Protein AF-G3IHF4-F1 (afdb_monomer)

InterPro domains:
  IPR020829 Glyceraldehyde 3-phosphate dehydrogenase, catalytic domain [PF02800] (1-61)
  IPR020831 Glyceraldehyde/Erythrose phosphate dehydrogenase family [PTHR10836] (1-51)

Secondary structure (DSSP, 8-state):
-----S-SS----------SS---HHHHHHHHHHHHHTTTBTTB----S---GGGGTT------HHHHHHH--

Structure (mmCIF, N/CA/C/O backbone):
data_AF-G3IHF4-F1
#
_entry.id   AF-G3IHF4-F1
#
loop_
_atom_site.group_PDB
_atom_site.id
_atom_site.type_symbol
_atom_site.label_atom_id
_atom_site.label_alt_id
_atom_site.label_comp_id
_atom_site.label_asym_id
_atom_site.label_entity_id
_atom_site.label_seq_id
_atom_site.pdbx_PDB_ins_code
_atom_site.Cartn_x
_atom_site.Cartn_y
_atom_site.Cartn_z
_atom_site.occupancy
_atom_site.B_iso_or_equiv
_atom_site.auth_seq_id
_atom_site.auth_comp_id
_atom_site.auth_asym_id
_atom_site.auth_atom_id
_atom_site.pdbx_PDB_model_num
ATOM 1 N N . MET A 1 1 ? -9.618 -3.807 -13.691 1.00 86.94 1 MET A N 1
ATOM 2 C CA . MET A 1 1 ? -9.134 -3.293 -14.993 1.00 86.94 1 MET A CA 1
ATOM 3 C C . MET A 1 1 ? -7.632 -3.089 -14.886 1.00 86.94 1 MET A C 1
ATOM 5 O O . MET A 1 1 ? -7.177 -2.814 -13.785 1.00 86.94 1 MET A O 1
ATOM 9 N N . ALA A 1 2 ? -6.883 -3.248 -15.976 1.00 90.81 2 ALA A N 1
ATOM 10 C CA . ALA A 1 2 ? -5.449 -2.974 -16.023 1.00 90.81 2 ALA A CA 1
ATOM 11 C C . ALA A 1 2 ? -5.138 -2.176 -17.293 1.00 90.81 2 ALA A C 1
ATOM 13 O O . ALA A 1 2 ? -5.744 -2.424 -18.335 1.00 90.81 2 ALA A O 1
ATOM 14 N N . PHE A 1 3 ? -4.208 -1.232 -17.191 1.00 93.00 3 PHE A N 1
ATOM 15 C CA . PHE A 1 3 ? -3.740 -0.432 -18.316 1.00 93.00 3 PHE A CA 1
ATOM 16 C C . PHE A 1 3 ? -2.238 -0.621 -18.467 1.00 93.00 3 PHE A C 1
ATOM 18 O O . PHE A 1 3 ? -1.491 -0.446 -17.506 1.00 93.00 3 PHE A O 1
ATOM 25 N N . HIS A 1 4 ? -1.803 -0.971 -19.674 1.00 93.06 4 HIS A N 1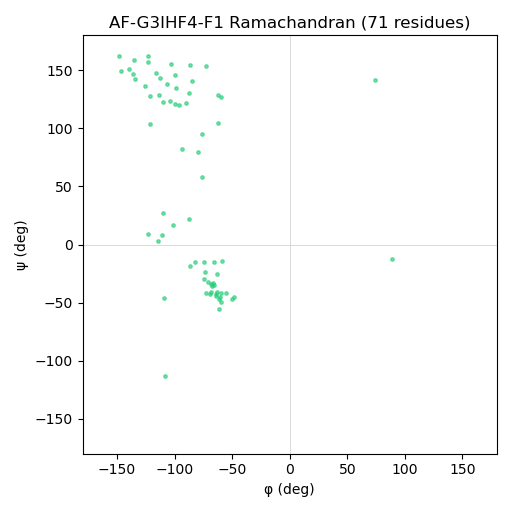
ATOM 26 C CA . HIS A 1 4 ? -0.388 -1.024 -20.003 1.00 93.06 4 HIS A CA 1
ATOM 27 C C . HIS A 1 4 ? 0.070 0.351 -20.474 1.00 93.06 4 HIS A C 1
ATOM 29 O O . HIS A 1 4 ? -0.548 0.965 -21.342 1.00 93.06 4 HIS A O 1
ATOM 35 N N . VAL A 1 5 ? 1.167 0.814 -19.895 1.00 90.88 5 VAL A N 1
ATOM 36 C CA . VAL A 1 5 ? 1.837 2.066 -20.243 1.00 90.88 5 VAL A CA 1
ATOM 37 C C . VAL A 1 5 ? 3.287 1.749 -20.618 1.00 90.88 5 VAL A C 1
ATOM 39 O O . VAL A 1 5 ? 3.784 0.691 -20.224 1.00 90.88 5 VAL A O 1
ATOM 42 N N . PRO A 1 6 ? 3.975 2.599 -21.401 1.00 92.62 6 PRO A N 1
ATOM 43 C CA . PRO A 1 6 ? 5.339 2.331 -21.851 1.00 92.62 6 PRO A CA 1
ATOM 44 C C . PRO A 1 6 ? 6.373 2.570 -20.732 1.00 92.62 6 PRO A C 1
ATOM 46 O O . PRO A 1 6 ? 7.294 3.367 -20.890 1.00 92.62 6 PRO A O 1
ATOM 49 N N . THR A 1 7 ? 6.230 1.873 -19.601 1.00 85.12 7 THR A N 1
ATOM 50 C CA . THR A 1 7 ? 7.204 1.828 -18.504 1.00 85.12 7 THR A CA 1
ATOM 51 C C . THR A 1 7 ? 7.794 0.414 -18.404 1.00 85.12 7 THR A C 1
ATOM 53 O O . THR A 1 7 ? 7.054 -0.571 -18.381 1.00 85.12 7 THR A O 1
ATOM 56 N N . PRO A 1 8 ? 9.132 0.259 -18.384 1.00 85.69 8 PRO A N 1
ATOM 57 C CA . PRO A 1 8 ? 9.768 -1.059 -18.446 1.00 85.69 8 PRO A CA 1
ATOM 58 C C . PRO A 1 8 ? 9.635 -1.854 -17.141 1.00 85.69 8 PRO A C 1
ATOM 60 O O . PRO A 1 8 ? 9.773 -3.077 -17.146 1.00 85.69 8 PRO A O 1
ATOM 63 N N . LYS A 1 9 ? 9.432 -1.162 -16.016 1.00 80.25 9 LYS A N 1
ATOM 64 C CA . LYS A 1 9 ? 9.328 -1.725 -14.668 1.00 80.25 9 LYS A CA 1
ATOM 65 C C . LYS A 1 9 ? 8.376 -0.868 -13.835 1.00 80.25 9 LYS A C 1
ATOM 67 O O . LYS A 1 9 ? 8.164 0.295 -14.159 1.00 80.25 9 LYS A O 1
ATOM 72 N N . VAL A 1 10 ? 7.892 -1.449 -12.735 1.00 83.44 10 VAL A N 1
ATOM 73 C CA . VAL A 1 10 ? 6.946 -0.854 -11.774 1.00 83.44 10 VAL A CA 1
ATOM 74 C C . VAL A 1 10 ? 5.513 -0.785 -12.306 1.00 83.44 10 VAL A C 1
ATOM 76 O O . VAL A 1 10 ? 5.244 -0.578 -13.486 1.00 83.44 10 VAL A O 1
ATOM 79 N N . SER A 1 11 ? 4.565 -1.042 -11.412 1.00 86.25 11 SER A N 1
ATOM 80 C CA . SER A 1 11 ? 3.131 -0.983 -11.678 1.00 86.25 11 SER A CA 1
ATOM 81 C C . SER A 1 11 ? 2.435 -0.356 -10.479 1.00 86.25 11 SER A C 1
ATOM 83 O O . SER A 1 11 ? 2.911 -0.480 -9.352 1.00 86.25 11 SER A O 1
ATOM 85 N N . VAL A 1 12 ? 1.310 0.312 -10.727 1.00 85.81 12 VAL A N 1
ATOM 86 C CA . VAL A 1 12 ? 0.503 0.963 -9.692 1.00 85.81 12 VAL A CA 1
ATOM 87 C C . VAL A 1 12 ? -0.838 0.254 -9.553 1.00 85.81 12 VAL A C 1
ATOM 89 O O . VAL A 1 12 ? -1.420 -0.195 -10.542 1.00 85.81 12 VAL A O 1
ATOM 92 N N . MET A 1 13 ? -1.326 0.157 -8.320 1.00 86.44 13 MET A N 1
ATOM 93 C CA . MET A 1 13 ? -2.666 -0.327 -8.018 1.00 86.44 13 MET A CA 1
ATOM 94 C C . MET A 1 13 ? -3.517 0.840 -7.517 1.00 86.44 13 MET A C 1
ATOM 96 O O . MET A 1 13 ? -3.182 1.450 -6.505 1.00 86.44 13 MET A O 1
ATOM 100 N N . ASP A 1 14 ? -4.630 1.104 -8.199 1.00 88.44 14 ASP A N 1
ATOM 101 C CA . ASP A 1 14 ? -5.707 1.948 -7.684 1.00 88.44 14 ASP A CA 1
ATOM 102 C C . ASP A 1 14 ? -6.825 1.054 -7.134 1.00 88.44 14 ASP A C 1
ATOM 104 O O . ASP A 1 14 ? -7.363 0.197 -7.842 1.00 88.44 14 ASP A O 1
ATOM 108 N N . LEU A 1 15 ? -7.135 1.209 -5.848 1.00 86.25 15 LEU A N 1
ATOM 109 C CA . LEU A 1 15 ? -8.022 0.319 -5.112 1.00 86.25 15 LEU A CA 1
ATOM 110 C C . LEU A 1 15 ? -9.204 1.090 -4.543 1.00 86.25 15 LEU A C 1
ATOM 112 O O . LEU A 1 15 ? -9.115 1.747 -3.510 1.00 86.25 15 LEU A O 1
ATOM 116 N N . THR A 1 16 ? -10.349 0.926 -5.195 1.00 88.19 16 THR A N 1
ATOM 117 C CA . THR A 1 16 ? -11.629 1.423 -4.694 1.00 88.19 16 THR A CA 1
ATOM 118 C C . THR A 1 16 ? -12.359 0.302 -3.957 1.00 88.19 16 THR A C 1
ATOM 120 O O . THR A 1 16 ? -12.675 -0.730 -4.548 1.00 88.19 16 THR A O 1
ATOM 123 N N . CYS A 1 17 ? -12.656 0.499 -2.672 1.00 86.00 17 CYS A N 1
ATOM 124 C CA . CYS A 1 17 ? -13.417 -0.448 -1.854 1.00 86.00 17 CYS A CA 1
ATOM 125 C C . CYS A 1 17 ? -14.485 0.270 -1.017 1.00 86.00 17 CYS A C 1
ATOM 127 O O . CYS A 1 17 ? -14.405 1.475 -0.779 1.00 86.00 17 CYS A O 1
ATOM 129 N N . ARG A 1 18 ? -15.508 -0.475 -0.583 1.00 89.38 18 ARG A N 1
ATOM 130 C CA . ARG A 1 18 ? -16.501 -0.002 0.388 1.00 89.38 18 ARG A CA 1
ATOM 131 C C . ARG A 1 18 ? -16.190 -0.629 1.736 1.00 89.38 18 ARG A C 1
ATOM 133 O O . ARG A 1 18 ? -16.128 -1.850 1.834 1.00 89.38 18 ARG A O 1
ATOM 140 N N . LEU A 1 19 ? -15.995 0.210 2.745 1.00 86.81 19 LEU A N 1
ATOM 141 C CA . LEU A 1 19 ? -15.754 -0.236 4.111 1.00 86.81 19 LEU A CA 1
ATOM 142 C C . LEU A 1 19 ? -17.088 -0.493 4.814 1.00 86.81 19 LEU A C 1
ATOM 144 O O . LEU A 1 19 ? -18.036 0.271 4.638 1.00 86.81 19 LEU A O 1
ATOM 148 N N . GLU A 1 20 ? -17.148 -1.550 5.621 1.00 88.81 20 GLU A N 1
ATOM 149 C CA . GLU A 1 20 ? -18.316 -1.848 6.459 1.00 88.81 20 GLU A CA 1
ATOM 150 C C . GLU A 1 20 ? -18.467 -0.818 7.589 1.00 88.81 20 GLU A C 1
ATOM 152 O O . GLU A 1 20 ? -19.560 -0.319 7.855 1.00 88.81 20 GLU A O 1
ATOM 157 N N . LYS A 1 21 ? -17.346 -0.457 8.225 1.00 88.88 21 LYS A N 1
ATOM 158 C CA . LYS A 1 21 ? -17.279 0.551 9.288 1.00 88.88 21 LYS A CA 1
ATOM 159 C C . LYS A 1 21 ? -16.802 1.879 8.700 1.00 88.88 21 LYS A C 1
ATOM 161 O O . LYS A 1 21 ? -15.829 1.919 7.946 1.00 88.88 21 LYS A O 1
ATOM 166 N N . ALA A 1 22 ? -17.470 2.974 9.065 1.00 90.94 22 ALA A N 1
ATOM 167 C CA . ALA A 1 22 ? -17.049 4.311 8.659 1.00 90.94 22 ALA A CA 1
ATOM 168 C C . ALA A 1 22 ? -15.659 4.623 9.236 1.00 90.94 22 ALA A C 1
ATOM 170 O O . ALA A 1 22 ? -15.437 4.488 10.438 1.00 90.94 22 ALA A O 1
ATOM 171 N N . ALA A 1 23 ? -14.738 5.064 8.383 1.00 88.00 23 ALA A N 1
ATOM 172 C CA . ALA A 1 23 ? -13.374 5.409 8.762 1.00 88.00 23 ALA A CA 1
ATOM 173 C C . ALA A 1 23 ? -12.963 6.723 8.097 1.00 88.00 23 ALA A C 1
ATOM 175 O O . ALA A 1 23 ? -13.385 7.021 6.976 1.00 88.00 23 ALA A O 1
ATOM 176 N N . LYS A 1 24 ? -12.132 7.515 8.781 1.00 92.00 24 LYS A N 1
ATOM 177 C CA . LYS A 1 24 ? -11.516 8.701 8.181 1.00 92.00 24 LYS A CA 1
ATOM 178 C C . LYS A 1 24 ? -10.233 8.305 7.463 1.00 92.00 24 LYS A C 1
ATOM 180 O O . LYS A 1 24 ? -9.567 7.341 7.829 1.00 92.00 24 LYS A O 1
ATOM 185 N N . TYR A 1 25 ? -9.853 9.106 6.475 1.00 85.06 25 TYR A N 1
ATOM 186 C CA . TYR A 1 25 ? -8.632 8.895 5.701 1.00 85.06 25 TYR A CA 1
ATOM 187 C C . TYR A 1 25 ? -7.368 8.812 6.573 1.00 85.06 25 TYR A C 1
ATOM 189 O O . TYR A 1 25 ? -6.534 7.930 6.380 1.00 85.06 25 TYR A O 1
ATOM 197 N N . GLU A 1 26 ? -7.269 9.676 7.584 1.00 88.25 26 GLU A N 1
ATOM 198 C CA . GLU A 1 26 ? -6.134 9.690 8.514 1.00 88.25 26 GLU A CA 1
ATOM 199 C C . GLU A 1 26 ? -6.052 8.418 9.370 1.00 88.25 26 GLU A C 1
ATOM 201 O O . GLU A 1 26 ? -4.959 7.912 9.633 1.00 88.25 26 GLU A O 1
ATOM 206 N N . ASP A 1 27 ? -7.199 7.845 9.746 1.00 87.31 27 ASP A N 1
ATOM 207 C CA . ASP A 1 27 ? -7.242 6.589 10.499 1.00 87.31 27 ASP A CA 1
ATOM 208 C C . ASP A 1 27 ? -6.762 5.422 9.628 1.00 87.31 27 ASP A C 1
ATOM 210 O O . ASP A 1 27 ? -5.979 4.586 10.085 1.00 87.31 27 ASP A O 1
ATOM 214 N N . ILE A 1 28 ? -7.159 5.406 8.349 1.00 87.19 28 ILE A N 1
ATOM 215 C CA . ILE A 1 28 ? -6.710 4.405 7.374 1.00 87.19 28 ILE A CA 1
ATOM 216 C C . ILE A 1 28 ? -5.192 4.493 7.212 1.00 87.19 28 ILE A C 1
ATOM 218 O O . ILE A 1 28 ? -4.501 3.507 7.462 1.00 87.19 28 ILE A O 1
ATOM 222 N N . LYS A 1 29 ? -4.652 5.674 6.879 1.00 86.81 29 LYS A N 1
ATOM 223 C CA . LYS A 1 29 ? -3.201 5.901 6.743 1.00 86.81 29 LYS A CA 1
ATOM 224 C C . LYS A 1 29 ? -2.415 5.395 7.944 1.00 86.81 29 LYS A C 1
ATOM 226 O O . LYS A 1 29 ? -1.415 4.697 7.784 1.00 86.81 29 LYS A O 1
ATOM 231 N N . LYS A 1 30 ? -2.884 5.718 9.152 1.00 88.94 30 LYS A N 1
ATOM 232 C CA . LYS A 1 30 ? -2.234 5.307 10.396 1.00 88.94 30 LYS A CA 1
ATOM 233 C C . LYS A 1 30 ? -2.169 3.787 10.523 1.00 88.94 30 LYS A C 1
ATOM 235 O O . LYS A 1 30 ? -1.110 3.260 10.857 1.00 88.94 30 LYS A O 1
ATOM 240 N N . VAL A 1 31 ? -3.263 3.086 10.228 1.00 88.56 31 VAL A N 1
ATOM 241 C CA . VAL A 1 31 ? -3.301 1.616 10.250 1.00 88.56 31 VAL A CA 1
ATOM 242 C C . VAL A 1 31 ? -2.372 1.025 9.188 1.00 88.56 31 VAL A C 1
ATOM 244 O O . VAL A 1 31 ? -1.625 0.099 9.499 1.00 88.56 31 VAL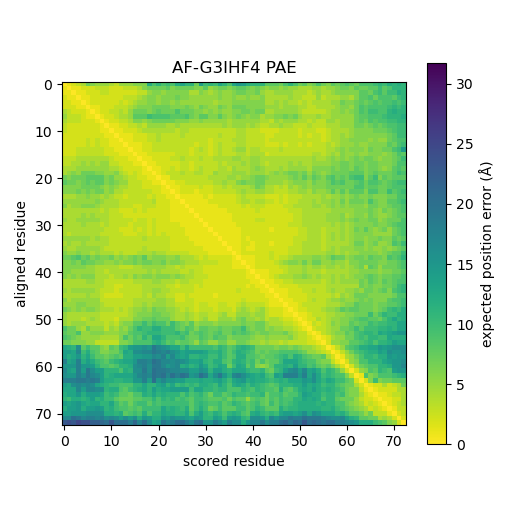 A O 1
ATOM 247 N N . VAL A 1 32 ? -2.354 1.577 7.968 1.00 87.38 32 VAL A N 1
ATOM 248 C CA . VAL A 1 32 ? -1.451 1.120 6.894 1.00 87.38 32 VAL A CA 1
ATOM 249 C C . VAL A 1 32 ? 0.010 1.287 7.300 1.00 87.38 32 VAL A C 1
ATOM 251 O O . VAL A 1 32 ? 0.799 0.350 7.168 1.00 87.38 32 VAL A O 1
ATOM 254 N N . LYS A 1 33 ? 0.369 2.451 7.848 1.00 88.12 33 LYS A N 1
ATOM 255 C CA . LYS A 1 33 ? 1.723 2.725 8.328 1.00 88.12 33 LYS A CA 1
ATOM 256 C C . LYS A 1 33 ? 2.131 1.737 9.421 1.00 88.12 33 LYS A C 1
ATOM 258 O O . LYS A 1 33 ? 3.168 1.089 9.299 1.00 88.12 33 LYS A O 1
ATOM 263 N N . GLN A 1 34 ? 1.276 1.539 10.425 1.00 90.06 34 GLN A N 1
ATOM 264 C CA . GLN A 1 34 ? 1.513 0.572 11.502 1.00 90.06 34 GLN A CA 1
ATOM 265 C C . GLN A 1 34 ? 1.664 -0.864 10.983 1.0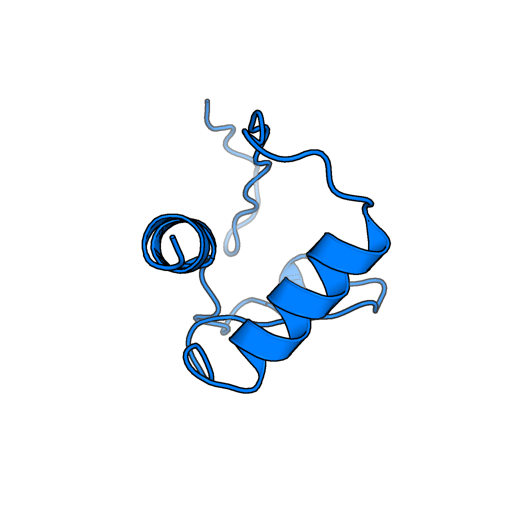0 90.06 34 GLN A C 1
ATOM 267 O O . GLN A 1 34 ? 2.550 -1.590 11.431 1.00 90.06 34 GLN A O 1
ATOM 272 N N . ALA A 1 35 ? 0.835 -1.278 10.022 1.00 89.12 35 ALA A N 1
ATOM 273 C CA . ALA A 1 35 ? 0.939 -2.595 9.404 1.00 89.12 35 ALA A CA 1
ATOM 274 C C . ALA A 1 35 ? 2.271 -2.764 8.652 1.00 89.12 35 ALA A C 1
ATOM 276 O O . ALA A 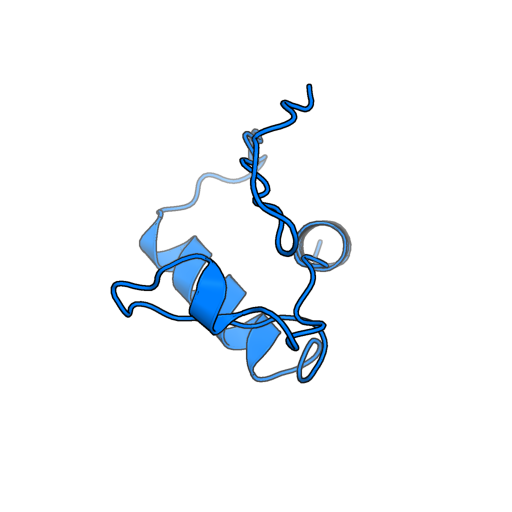1 35 ? 2.910 -3.809 8.777 1.00 89.12 35 ALA A O 1
ATOM 277 N N . SER A 1 36 ? 2.713 -1.722 7.935 1.00 88.56 36 SER A N 1
ATOM 278 C CA . SER A 1 36 ? 3.974 -1.714 7.177 1.00 88.56 36 SER A CA 1
ATOM 279 C C . SER A 1 36 ? 5.222 -1.788 8.062 1.00 88.56 36 SER A C 1
ATOM 281 O O . SER A 1 36 ? 6.215 -2.411 7.692 1.00 88.56 36 SER A O 1
ATOM 283 N N . GLU A 1 37 ? 5.172 -1.194 9.255 1.00 88.94 37 GLU A N 1
ATOM 284 C CA . GLU A 1 37 ? 6.277 -1.202 10.219 1.00 88.94 37 GLU A CA 1
ATOM 285 C C . GLU A 1 37 ? 6.253 -2.445 11.127 1.00 88.94 37 GLU A C 1
ATOM 287 O O . GLU A 1 37 ? 7.273 -2.788 11.731 1.00 88.94 37 GLU A O 1
ATOM 292 N N . GLY A 1 38 ? 5.105 -3.125 11.207 1.00 88.25 38 GLY A N 1
ATOM 293 C CA . GLY A 1 38 ? 4.871 -4.286 12.060 1.00 88.25 38 GLY A CA 1
ATOM 294 C C . GLY A 1 38 ? 4.762 -5.600 11.277 1.00 88.25 38 GLY A C 1
ATOM 295 O O . GLY A 1 38 ? 5.765 -6.074 10.741 1.00 88.25 38 GLY A O 1
ATOM 296 N N . PRO A 1 39 ? 3.575 -6.236 11.242 1.00 85.81 39 PRO A N 1
ATOM 297 C CA . PRO A 1 39 ? 3.410 -7.606 10.749 1.00 85.81 39 PRO A CA 1
ATOM 298 C C . PRO A 1 39 ? 3.756 -7.781 9.267 1.00 85.81 39 PRO A C 1
ATOM 300 O O . PRO A 1 39 ? 4.140 -8.873 8.866 1.00 85.81 39 PRO A O 1
ATOM 303 N N . LEU A 1 40 ? 3.653 -6.718 8.464 1.00 87.19 40 LEU A N 1
ATOM 304 C CA . LEU A 1 40 ? 3.957 -6.749 7.033 1.00 87.19 40 LEU A CA 1
ATOM 305 C C . LEU A 1 40 ? 5.328 -6.149 6.712 1.00 87.19 40 LEU A C 1
ATOM 307 O O . LEU A 1 40 ? 5.601 -5.806 5.561 1.00 87.19 40 LEU A O 1
ATOM 311 N N . LYS A 1 41 ? 6.213 -6.002 7.701 1.00 85.56 41 LYS A N 1
ATOM 312 C CA . LYS A 1 41 ? 7.539 -5.429 7.477 1.00 85.56 41 LYS A CA 1
ATOM 313 C C . LYS A 1 41 ? 8.329 -6.251 6.457 1.00 85.56 41 LYS A C 1
ATOM 315 O O . LYS A 1 41 ? 8.505 -7.455 6.602 1.00 85.56 41 LYS A O 1
ATOM 320 N N . GLY A 1 42 ? 8.828 -5.570 5.427 1.00 83.31 42 GLY A N 1
ATOM 321 C CA . GLY A 1 42 ? 9.527 -6.193 4.297 1.00 83.31 42 GLY A CA 1
ATOM 322 C C . GLY A 1 42 ? 8.609 -6.615 3.145 1.00 83.31 42 GLY A C 1
ATOM 323 O O . GLY A 1 42 ? 9.114 -6.856 2.053 1.00 83.31 42 GLY A O 1
ATOM 324 N N . ILE A 1 43 ? 7.289 -6.623 3.363 1.00 84.00 43 ILE A N 1
ATOM 325 C CA . ILE A 1 43 ? 6.258 -6.913 2.355 1.00 84.00 43 ILE A CA 1
ATOM 326 C C . ILE A 1 43 ? 5.484 -5.638 2.000 1.00 84.00 43 ILE A C 1
ATOM 328 O O . ILE A 1 43 ? 5.315 -5.339 0.829 1.00 84.00 43 ILE A O 1
ATOM 332 N N . LEU A 1 44 ? 5.065 -4.839 2.982 1.00 85.19 44 LEU A N 1
ATOM 333 C CA . LEU A 1 44 ? 4.358 -3.575 2.776 1.00 85.19 44 LEU A CA 1
ATOM 334 C C . LEU A 1 44 ? 5.284 -2.387 3.068 1.00 85.19 44 LEU A C 1
ATOM 336 O O . LEU A 1 44 ? 6.033 -2.384 4.044 1.00 85.19 44 LEU A O 1
ATOM 340 N N . GLY A 1 45 ? 5.218 -1.361 2.220 1.00 86.00 45 GLY A N 1
ATOM 341 C CA . GLY A 1 45 ? 5.879 -0.074 2.424 1.00 86.00 45 GLY A CA 1
ATOM 342 C C . GLY A 1 45 ? 4.873 1.055 2.566 1.00 86.00 45 GLY A C 1
ATOM 343 O O . GLY A 1 45 ? 3.832 1.032 1.918 1.00 86.00 45 GLY A O 1
ATOM 344 N N . TYR A 1 46 ? 5.216 2.056 3.370 1.00 85.31 46 TYR A N 1
ATOM 345 C CA . TYR A 1 46 ? 4.470 3.305 3.491 1.00 85.31 46 TYR A CA 1
ATOM 346 C C . TYR A 1 46 ? 5.418 4.483 3.247 1.00 85.31 46 TYR A C 1
ATOM 348 O O . TYR A 1 46 ? 6.543 4.478 3.747 1.00 85.31 46 TYR A O 1
ATOM 356 N N . THR A 1 47 ? 4.977 5.471 2.470 1.00 86.62 47 THR A N 1
ATOM 357 C CA . THR A 1 47 ? 5.688 6.738 2.257 1.00 86.62 47 THR A CA 1
ATOM 358 C C . THR A 1 47 ? 4.687 7.880 2.078 1.00 86.62 47 THR A C 1
ATOM 360 O O . THR A 1 47 ? 3.577 7.656 1.596 1.00 86.62 47 THR A O 1
ATOM 363 N N . GLU A 1 48 ? 5.081 9.085 2.487 1.00 85.06 48 GLU A N 1
ATOM 364 C CA . GLU A 1 48 ? 4.348 10.342 2.249 1.00 85.06 48 GLU A CA 1
ATOM 365 C C . GLU A 1 48 ? 5.128 11.297 1.336 1.00 85.06 48 GLU A C 1
ATOM 367 O O . GLU A 1 48 ? 4.677 12.412 1.065 1.00 85.06 48 GLU A O 1
ATOM 372 N N . ASP A 1 49 ? 6.289 10.854 0.854 1.00 84.50 49 ASP A N 1
ATOM 373 C CA . ASP A 1 49 ? 7.127 11.628 -0.045 1.00 84.50 49 ASP A CA 1
ATOM 374 C C . ASP A 1 49 ? 6.505 11.692 -1.447 1.00 84.50 49 ASP A C 1
ATOM 376 O O . ASP A 1 49 ? 5.757 10.809 -1.879 1.00 84.50 49 ASP A O 1
ATOM 380 N N . GLN A 1 50 ? 6.833 12.755 -2.180 1.00 83.06 50 GLN A N 1
ATOM 381 C CA . GLN A 1 50 ? 6.488 12.880 -3.594 1.00 83.06 50 GLN A CA 1
ATOM 382 C C . GLN A 1 50 ? 7.433 11.997 -4.411 1.00 83.06 50 GLN A C 1
ATOM 384 O O . GLN A 1 50 ? 8.545 12.406 -4.734 1.00 83.06 50 GLN A O 1
ATOM 389 N N . VAL A 1 51 ? 6.983 10.783 -4.709 1.00 83.50 51 VAL A N 1
ATOM 390 C CA . VAL A 1 51 ? 7.775 9.744 -5.376 1.00 83.50 51 VAL A CA 1
ATOM 391 C C . VAL A 1 51 ? 7.403 9.594 -6.850 1.00 83.50 51 VAL A C 1
ATOM 393 O O . VAL A 1 51 ? 6.276 9.888 -7.256 1.00 83.50 51 VAL A O 1
ATOM 396 N N . TYR A 1 52 ? 8.337 9.083 -7.650 1.00 80.88 52 TYR A N 1
ATOM 397 C CA . TYR A 1 52 ? 8.102 8.696 -9.044 1.00 80.88 52 TYR A CA 1
ATOM 398 C C . TYR A 1 52 ? 8.462 7.224 -9.276 1.00 80.88 52 TYR A C 1
ATOM 400 O O . TYR A 1 52 ? 9.146 6.582 -8.482 1.00 80.88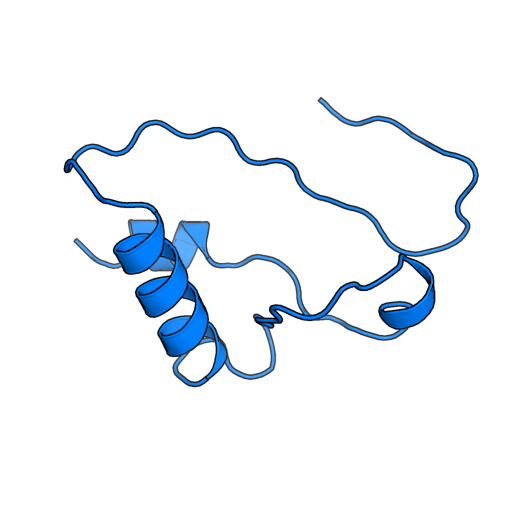 52 TYR A O 1
ATOM 408 N N . ASP A 1 53 ? 7.953 6.665 -10.368 1.00 75.75 53 ASP A N 1
ATOM 409 C CA . ASP A 1 53 ? 8.032 5.248 -10.732 1.00 75.75 53 ASP A CA 1
ATOM 410 C C . ASP A 1 53 ? 9.441 4.638 -10.616 1.00 75.75 53 ASP A C 1
ATOM 412 O O . ASP A 1 53 ? 9.609 3.567 -10.027 1.00 75.75 53 ASP A O 1
ATOM 416 N N . ASN A 1 54 ? 10.471 5.327 -11.106 1.00 78.56 54 ASN A N 1
ATOM 417 C CA . ASN A 1 54 ? 11.846 4.817 -11.096 1.00 78.56 54 ASN A CA 1
ATOM 418 C C . ASN A 1 54 ? 12.455 4.646 -9.690 1.00 78.56 54 ASN A C 1
ATOM 420 O O . ASN A 1 54 ? 13.448 3.929 -9.549 1.00 78.56 54 ASN A O 1
ATOM 424 N N . GLU A 1 55 ? 11.862 5.222 -8.644 1.00 78.88 55 GLU A N 1
ATOM 425 C CA . GLU A 1 55 ? 12.343 5.066 -7.264 1.00 78.88 55 GLU A CA 1
ATOM 426 C C . GLU A 1 55 ? 12.024 3.682 -6.669 1.00 78.88 55 GLU A C 1
ATOM 428 O O . GLU A 1 55 ? 12.635 3.271 -5.681 1.00 78.88 55 GLU A O 1
ATOM 433 N N . PHE A 1 56 ? 11.124 2.909 -7.294 1.00 79.81 56 PHE A N 1
ATOM 434 C CA . PHE A 1 56 ? 10.677 1.602 -6.789 1.00 79.81 56 PHE A CA 1
ATOM 435 C C . PHE A 1 56 ? 11.140 0.399 -7.618 1.00 79.81 56 PHE A C 1
ATOM 437 O O . PHE A 1 56 ? 10.731 -0.726 -7.337 1.00 79.81 56 PHE A O 1
ATOM 444 N N . GLY A 1 57 ? 12.023 0.587 -8.604 1.00 68.75 57 GLY A N 1
ATOM 445 C CA . GLY A 1 57 ? 12.404 -0.448 -9.580 1.00 68.75 57 GLY A CA 1
ATOM 446 C C . GLY A 1 57 ? 13.005 -1.754 -9.023 1.00 68.75 57 GLY A C 1
ATOM 447 O O . GLY A 1 57 ? 13.075 -2.739 -9.758 1.00 68.75 57 GLY A O 1
ATOM 448 N N . TYR A 1 58 ? 13.413 -1.780 -7.748 1.00 66.62 58 TYR A N 1
ATOM 449 C CA . TYR A 1 58 ? 13.936 -2.960 -7.035 1.00 66.62 58 TYR A CA 1
ATOM 450 C C . TYR A 1 58 ? 13.149 -3.302 -5.756 1.00 66.62 58 TYR A C 1
ATOM 452 O O . TYR A 1 58 ? 13.584 -4.129 -4.954 1.00 66.62 58 TYR A O 1
ATOM 460 N N . SER A 1 59 ? 12.011 -2.646 -5.527 1.00 68.25 59 SER A N 1
ATOM 461 C CA . SER A 1 59 ? 11.214 -2.825 -4.318 1.00 68.25 59 SER A CA 1
ATOM 462 C C . SER A 1 59 ? 10.187 -3.941 -4.507 1.00 68.25 59 SER A C 1
ATOM 464 O O . SER A 1 59 ? 9.309 -3.841 -5.357 1.00 68.25 59 SER A O 1
ATOM 466 N N . ASN A 1 60 ? 10.240 -4.969 -3.657 1.00 61.09 60 ASN A N 1
ATOM 467 C CA . ASN A 1 60 ? 9.215 -6.021 -3.586 1.00 61.09 60 ASN A CA 1
ATOM 468 C C . ASN A 1 60 ? 8.065 -5.651 -2.632 1.00 61.09 60 ASN A C 1
ATOM 470 O O . ASN A 1 60 ? 7.387 -6.534 -2.108 1.00 61.09 60 ASN A O 1
ATOM 474 N N . ARG A 1 61 ? 7.869 -4.354 -2.355 1.00 65.62 61 ARG A N 1
ATOM 475 C CA . ARG A 1 61 ? 6.859 -3.894 -1.398 1.00 65.62 61 ARG A CA 1
ATOM 476 C C . ARG A 1 61 ? 5.470 -3.897 -2.044 1.00 65.62 61 ARG A C 1
ATOM 478 O O . ARG A 1 61 ? 5.013 -2.868 -2.531 1.00 65.62 61 ARG A O 1
ATOM 485 N N . VAL A 1 62 ? 4.847 -5.069 -2.115 1.00 56.91 62 VAL A N 1
ATOM 486 C CA . VAL A 1 62 ? 3.546 -5.298 -2.758 1.00 56.91 62 VAL A CA 1
ATOM 487 C C . VAL A 1 62 ? 2.435 -5.335 -1.707 1.00 56.91 62 VAL A C 1
ATOM 489 O O . VAL A 1 62 ? 2.618 -5.766 -0.572 1.00 56.91 62 VAL A O 1
ATOM 492 N N . VAL A 1 63 ? 1.268 -4.832 -2.098 1.00 55.41 63 VAL A N 1
ATOM 493 C CA . VAL A 1 63 ? 0.077 -4.673 -1.263 1.00 55.41 63 VAL A CA 1
ATOM 494 C C . VAL A 1 63 ? -0.439 -6.030 -0.762 1.00 55.41 63 VAL A C 1
ATOM 496 O O . VAL A 1 63 ? -1.121 -6.734 -1.497 1.00 55.41 63 VAL A O 1
ATOM 499 N N . ASP A 1 64 ? -0.201 -6.337 0.517 1.00 54.56 64 ASP A N 1
ATOM 500 C CA . ASP A 1 64 ? -0.969 -7.337 1.289 1.00 54.56 64 ASP A CA 1
ATOM 501 C C . ASP A 1 64 ? -1.849 -6.676 2.371 1.00 54.56 64 ASP A C 1
ATOM 503 O O . ASP A 1 64 ? -2.163 -7.214 3.433 1.00 54.56 64 ASP A O 1
ATOM 507 N N . LEU A 1 65 ? -2.238 -5.425 2.117 1.00 61.0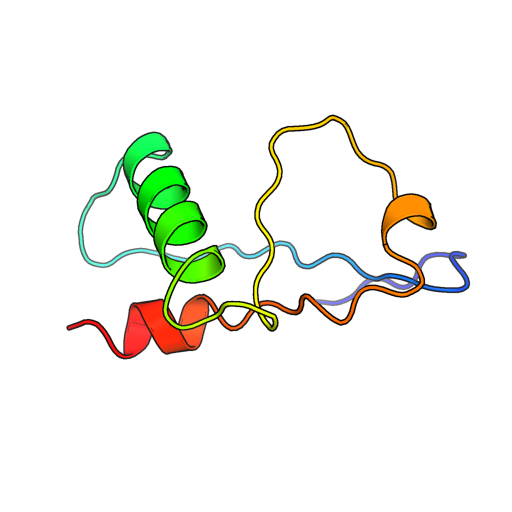0 65 LEU A N 1
ATOM 508 C CA . LEU A 1 65 ? -3.060 -4.657 3.044 1.00 61.00 65 LEU A CA 1
ATOM 509 C C . LEU A 1 65 ? -4.499 -5.191 3.098 1.00 61.00 65 LEU A C 1
ATOM 511 O O . LEU A 1 65 ? -5.130 -5.129 4.145 1.00 61.00 65 LEU A O 1
ATOM 515 N N . MET A 1 66 ? -5.022 -5.727 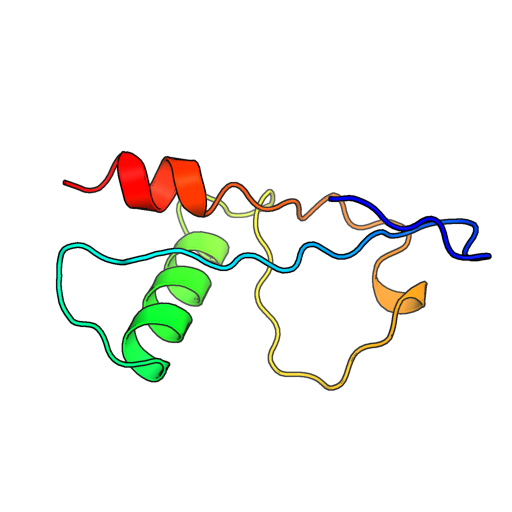1.991 1.00 57.72 66 MET A N 1
ATOM 516 C CA . MET A 1 66 ? -6.398 -6.232 1.937 1.00 57.72 66 MET A CA 1
ATOM 517 C C . MET A 1 66 ? -6.577 -7.538 2.709 1.00 57.72 66 MET A C 1
ATOM 519 O O . MET A 1 66 ? -7.555 -7.647 3.441 1.00 57.72 66 MET A O 1
ATOM 523 N N . ALA A 1 67 ? -5.641 -8.492 2.626 1.00 55.19 67 ALA A N 1
ATOM 524 C CA . ALA A 1 67 ? -5.723 -9.688 3.465 1.00 55.19 67 ALA A CA 1
ATOM 525 C C . ALA A 1 67 ? 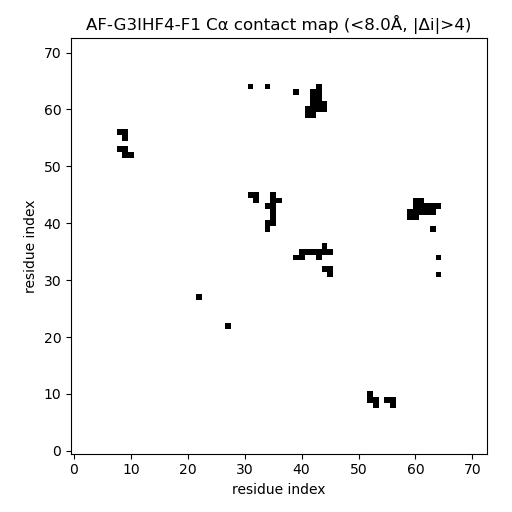-5.509 -9.336 4.944 1.00 55.19 67 ALA A C 1
ATOM 527 O O . ALA A 1 67 ? -6.185 -9.884 5.813 1.00 55.19 67 ALA A O 1
ATOM 528 N N . TYR A 1 68 ? -4.640 -8.366 5.251 1.00 64.88 68 TYR A N 1
ATOM 529 C CA . TYR A 1 68 ? -4.479 -7.861 6.617 1.00 64.88 68 TYR A CA 1
ATOM 530 C C . TYR A 1 68 ? -5.742 -7.170 7.160 1.00 64.88 68 TYR A C 1
ATOM 532 O O . TYR A 1 68 ? -6.151 -7.436 8.286 1.00 64.88 68 TYR A O 1
ATOM 540 N N . MET A 1 69 ? -6.397 -6.315 6.367 1.00 64.31 69 MET A N 1
ATOM 541 C CA . MET A 1 69 ? -7.657 -5.675 6.767 1.00 64.31 69 MET A CA 1
ATOM 542 C C . MET A 1 69 ? -8.814 -6.677 6.849 1.00 64.31 69 MET A C 1
ATOM 544 O O . MET A 1 69 ? -9.657 -6.529 7.722 1.00 64.31 69 MET A O 1
ATOM 548 N N . ALA A 1 70 ? -8.844 -7.703 5.993 1.00 61.06 70 ALA A N 1
ATOM 549 C CA . ALA A 1 70 ? -9.856 -8.760 6.038 1.00 61.06 70 ALA A CA 1
ATOM 550 C C . ALA A 1 70 ? -9.646 -9.755 7.193 1.00 61.06 70 ALA A C 1
ATOM 552 O O . ALA A 1 70 ? -10.612 -10.318 7.690 1.00 61.06 70 ALA A O 1
ATOM 553 N N . SER A 1 71 ? -8.400 -9.987 7.619 1.00 60.66 71 SER A N 1
ATOM 554 C CA . SER A 1 71 ? -8.078 -10.884 8.745 1.00 60.66 71 SER A CA 1
ATOM 555 C C . SER A 1 71 ? -8.231 -10.229 10.119 1.00 60.66 71 SER A C 1
ATOM 557 O O . SER A 1 71 ? -8.253 -10.925 11.133 1.00 60.66 71 SER A O 1
ATOM 559 N N . LYS A 1 72 ? -8.329 -8.898 10.172 1.00 58.19 72 LYS A N 1
ATOM 560 C CA . LYS A 1 72 ? -8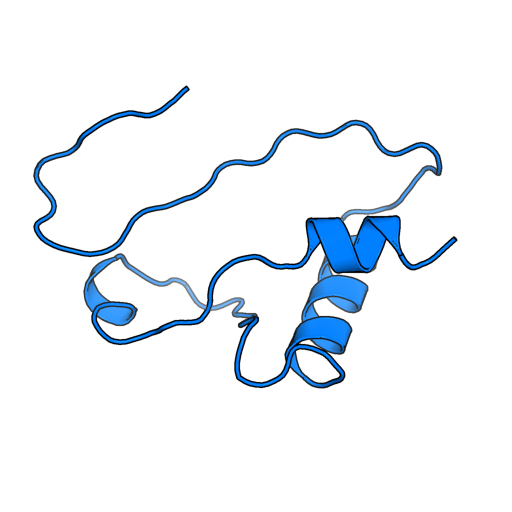.642 -8.132 11.381 1.00 58.19 72 LYS A CA 1
ATOM 561 C C . LYS A 1 72 ? -10.152 -7.877 11.439 1.00 58.19 72 LYS A C 1
ATOM 563 O O . LYS A 1 72 ? -10.605 -6.807 11.041 1.00 58.19 72 LYS A O 1
ATOM 568 N N . GLU A 1 73 ? -10.904 -8.863 11.927 1.00 47.62 73 GLU A N 1
ATOM 569 C CA . GLU A 1 73 ? -12.303 -8.687 12.370 1.00 47.62 73 GLU A CA 1
ATOM 570 C C . GLU A 1 73 ? -12.409 -7.746 13.589 1.00 47.62 73 GLU A C 1
ATOM 572 O O . GLU A 1 73 ? -11.553 -7.855 14.502 1.00 47.62 73 GLU A O 1
#

Nearest PDB structures (foldseek):
  8dns-assembly1_O  TM=6.932E-01  e=5.788E-05  Homo sapiens
  4lsm-assembly1_A  TM=9.717E-01  e=4.090E-03  Trypanosoma cruzi strain CL Brener
  4p8r-assembly1_A  TM=9.640E-01  e=1.816E-02  Trypanosoma brucei brucei TREU927

Foldseek 3Di:
DDDDDPDPAADDDDDDDDDPDDDDPVRVLVVLCVCCVPPCPLQADDDPDPDDRVVCRPRNNDDPVVVVVVVPD

Radius of gyration: 13.78 Å; Cα contacts (8 Å, |Δi|>4): 38; chains: 1; bounding box: 32×24×34 Å

Mean predicted aligned error: 6.07 Å

pLDDT: mean 80.46, std 11.75, range [47.62, 93.06]

Organism: Cricetulus griseus (NCBI:txid10029)

Sequence (73 aa):
MAFHVPTPKVSVMDLTCRLEKAAKYEDIKKVVKQASEGPLKGILGYTEDQVYDNEFGYSNRVVDLMAYMASKE

Solvent-accessible surface area (backbone atoms only — not comparable to full-atom values): 5096 Å² total; per-residue (Å²): 140,86,82,91,66,103,58,99,61,70,86,86,85,88,84,89,80,85,72,92,66,93,77,52,72,68,58,50,53,52,53,52,41,51,39,20,74,46,91,34,51,84,35,30,72,72,83,89,70,96,78,59,67,82,80,43,69,85,60,74,55,48,90,59,58,65,63,52,57,68,71,58,124